Protein AF-A0A3P7FT03-F1 (afdb_monomer_lite)

InterPro domains:
  IPR011993 PH-like domain superfamily [G3DSA:2.30.29.30] (1-109)
  IPR013625 Tensin/EPS8 phosphotyrosine-binding domain [PF08416] (2-108)
  IPR033929 Tensin, phosphotyrosine-binding domain [cd01213] (4-106)
  IPR051484 Tensin Phosphatase [PTHR45734] (3-108)

Sequence (109 aa):
MIQPVSVHFKVSSQGITITDNTRRLFFRRHYPVQSVTYAGLDPSDRRWDNSYLEGSVTKYVKNARMFAFVARKIGSRTDNTCHIFAELETEQPATAVVNFITKVMMGRR

pLDDT: mean 94.12, std 6.99, range [51.38, 98.69]

Structure (mmCIF, N/CA/C/O backbone):
data_AF-A0A3P7FT03-F1
#
_entry.id   AF-A0A3P7FT03-F1
#
loop_
_atom_site.group_PDB
_atom_site.id
_atom_site.type_symbol
_atom_site.label_atom_id
_atom_site.label_alt_id
_atom_site.label_comp_id
_atom_site.label_asym_id
_atom_site.label_entity_id
_atom_site.label_seq_id
_atom_site.pdbx_PDB_ins_code
_atom_site.Cartn_x
_atom_site.Cartn_y
_atom_site.Cartn_z
_atom_site.occupancy
_atom_site.B_iso_or_equiv
_atom_site.auth_seq_id
_atom_site.auth_comp_id
_atom_site.auth_asym_id
_atom_site.auth_atom_id
_atom_site.pdbx_PDB_model_num
ATOM 1 N N . MET A 1 1 ? 12.920 -15.461 -4.561 1.00 59.88 1 MET A N 1
ATOM 2 C CA . MET A 1 1 ? 12.701 -14.119 -5.141 1.00 59.88 1 MET A CA 1
ATOM 3 C C . MET A 1 1 ? 11.262 -13.719 -4.846 1.00 59.88 1 MET A C 1
ATOM 5 O O . MET A 1 1 ? 10.388 -14.559 -5.014 1.00 59.88 1 MET A O 1
ATOM 9 N N . ILE A 1 2 ? 11.016 -12.513 -4.327 1.00 79.25 2 ILE A N 1
ATOM 10 C CA . ILE A 1 2 ? 9.651 -12.029 -4.065 1.00 79.25 2 ILE A CA 1
ATOM 11 C C . ILE A 1 2 ? 9.101 -11.491 -5.386 1.00 79.25 2 ILE A C 1
ATOM 13 O O . ILE A 1 2 ? 9.665 -10.547 -5.929 1.00 79.25 2 ILE A O 1
ATOM 17 N N . GLN A 1 3 ? 8.031 -12.096 -5.905 1.00 86.31 3 GLN A N 1
ATOM 18 C CA . GLN A 1 3 ? 7.343 -11.589 -7.089 1.00 86.31 3 GLN A CA 1
ATOM 19 C C . GLN A 1 3 ? 6.222 -10.634 -6.648 1.00 86.31 3 GLN A C 1
ATOM 21 O O . GLN A 1 3 ? 5.281 -11.081 -5.986 1.00 86.31 3 GLN A O 1
ATOM 26 N N . PRO A 1 4 ? 6.307 -9.331 -6.970 1.00 91.31 4 PRO A N 1
ATOM 27 C CA . PRO A 1 4 ? 5.246 -8.387 -6.652 1.00 91.31 4 PRO A CA 1
ATOM 28 C C . PRO A 1 4 ? 3.996 -8.678 -7.491 1.00 91.31 4 PRO A C 1
ATOM 30 O O . PRO A 1 4 ? 4.071 -9.205 -8.602 1.00 91.31 4 PRO A O 1
ATOM 33 N N . VAL A 1 5 ? 2.836 -8.298 -6.961 1.00 93.19 5 VAL A N 1
ATOM 34 C CA . VAL A 1 5 ? 1.557 -8.364 -7.674 1.00 93.19 5 VAL A CA 1
ATOM 35 C C . VAL A 1 5 ? 1.001 -6.959 -7.802 1.00 93.19 5 VAL A C 1
ATOM 37 O O . VAL A 1 5 ? 0.891 -6.240 -6.810 1.00 93.19 5 VAL A O 1
ATOM 40 N N . SER A 1 6 ? 0.644 -6.574 -9.027 1.00 94.38 6 SER A N 1
ATOM 41 C CA . SER A 1 6 ? -0.070 -5.323 -9.269 1.00 94.38 6 SER A CA 1
ATOM 42 C C . SER A 1 6 ? -1.468 -5.412 -8.662 1.00 94.38 6 SER A C 1
ATOM 44 O O . SER A 1 6 ? -2.227 -6.346 -8.938 1.00 94.38 6 SER A O 1
ATOM 46 N N . VAL A 1 7 ? -1.806 -4.439 -7.822 1.00 97.31 7 VAL A N 1
ATOM 47 C CA . VAL A 1 7 ? -3.084 -4.385 -7.120 1.00 97.31 7 VAL A CA 1
ATOM 48 C C . VAL A 1 7 ? -3.751 -3.037 -7.325 1.00 97.31 7 VAL A C 1
ATOM 50 O O . VAL A 1 7 ? -3.095 -1.999 -7.342 1.00 97.31 7 VAL A O 1
ATOM 53 N N . HIS A 1 8 ? -5.074 -3.046 -7.395 1.00 97.44 8 HIS A N 1
ATOM 54 C CA . HIS A 1 8 ? -5.868 -1.846 -7.204 1.00 97.44 8 HIS A CA 1
ATOM 55 C C . HIS A 1 8 ? -6.043 -1.593 -5.701 1.00 97.44 8 HIS A C 1
ATOM 57 O O . HIS A 1 8 ? -6.670 -2.391 -4.990 1.00 97.44 8 HIS A O 1
ATOM 63 N N . PHE A 1 9 ? -5.508 -0.469 -5.223 1.00 98.06 9 PHE A N 1
ATOM 64 C CA . PHE A 1 9 ? -5.532 -0.055 -3.822 1.00 98.06 9 PHE A CA 1
ATOM 65 C C . PHE A 1 9 ? -6.538 1.080 -3.614 1.00 98.06 9 PHE A C 1
ATOM 67 O O . PHE A 1 9 ? -6.459 2.115 -4.266 1.00 98.06 9 PHE A O 1
ATOM 74 N N . LYS A 1 10 ? -7.487 0.914 -2.688 1.00 97.62 10 LYS A N 1
ATOM 75 C CA . LYS A 1 10 ? -8.507 1.929 -2.392 1.00 97.62 10 LYS A CA 1
ATOM 76 C C . LYS A 1 10 ? -8.610 2.200 -0.900 1.00 97.62 10 LYS A C 1
ATOM 78 O O . LYS A 1 10 ? -8.789 1.270 -0.116 1.00 97.62 10 LYS A O 1
ATOM 83 N N . VAL A 1 11 ? -8.606 3.480 -0.536 1.00 97.56 11 VAL A N 1
ATOM 84 C CA . VAL A 1 11 ? -8.891 3.969 0.820 1.00 97.56 11 VAL A CA 1
ATOM 85 C C . VAL A 1 11 ? -10.258 4.649 0.828 1.00 97.56 11 VAL A C 1
ATOM 87 O O . VAL A 1 11 ? -10.602 5.384 -0.094 1.00 97.56 11 VAL A O 1
ATOM 90 N N . SER A 1 12 ? -11.056 4.393 1.860 1.00 96.50 12 SER A N 1
ATOM 91 C CA . SER A 1 12 ? -12.357 5.031 2.086 1.00 96.50 12 SER A CA 1
ATOM 92 C C . SER A 1 12 ? -12.639 5.135 3.583 1.00 96.50 12 SER A C 1
ATOM 94 O O . SER A 1 12 ? -11.948 4.499 4.374 1.00 96.50 12 SER A O 1
ATOM 96 N N . SER A 1 13 ? -13.698 5.847 3.975 1.00 95.62 13 SER A N 1
ATOM 97 C CA . SER A 1 13 ? -14.163 5.897 5.371 1.00 95.62 13 SER A CA 1
ATOM 98 C C . SER A 1 13 ? -14.539 4.527 5.955 1.00 95.62 13 SER A C 1
ATOM 100 O O . SER A 1 13 ? -14.577 4.379 7.170 1.00 95.62 13 SER A O 1
ATOM 102 N N . GLN A 1 14 ? -14.792 3.517 5.114 1.00 95.94 14 GLN A N 1
ATOM 103 C CA . GLN A 1 14 ? -15.072 2.146 5.551 1.00 95.94 14 GLN A CA 1
ATOM 104 C C . GLN A 1 14 ? -13.804 1.317 5.773 1.00 95.94 14 GLN A C 1
ATOM 106 O O . GLN A 1 14 ? -13.828 0.355 6.538 1.00 95.94 14 GLN A O 1
ATOM 111 N N . GLY A 1 15 ? -12.679 1.698 5.163 1.00 96.38 15 GLY A N 1
ATOM 112 C CA . GLY A 1 15 ? -11.418 0.980 5.311 1.00 96.38 15 GLY A CA 1
ATOM 113 C C . GLY A 1 15 ? -10.577 0.946 4.045 1.00 96.38 15 GLY A C 1
ATOM 114 O O . GLY A 1 15 ? -10.776 1.727 3.108 1.00 96.38 15 GLY A O 1
ATOM 115 N N . ILE A 1 16 ? -9.642 -0.001 4.032 1.00 98.00 16 ILE A N 1
ATOM 116 C CA . ILE A 1 16 ? -8.717 -0.256 2.928 1.00 98.00 16 ILE A CA 1
ATOM 117 C C . ILE A 1 16 ? -9.203 -1.472 2.146 1.00 98.00 16 ILE A C 1
ATOM 119 O O . ILE A 1 16 ? -9.518 -2.514 2.719 1.00 98.00 16 ILE A O 1
ATOM 123 N N . THR A 1 17 ? -9.244 -1.357 0.823 1.00 98.06 17 THR A N 1
ATOM 124 C CA . THR A 1 17 ? -9.577 -2.463 -0.078 1.00 98.06 17 THR A CA 1
ATOM 125 C C . THR A 1 17 ? -8.446 -2.681 -1.069 1.00 98.06 17 THR A C 1
ATOM 127 O O . THR A 1 17 ? -8.026 -1.746 -1.746 1.00 98.06 17 THR A O 1
ATOM 130 N N . ILE A 1 18 ? -7.994 -3.927 -1.177 1.00 97.81 18 ILE A N 1
ATOM 131 C CA . ILE A 1 18 ? -6.955 -4.367 -2.108 1.00 97.81 18 ILE A CA 1
ATOM 132 C C . ILE A 1 18 ? -7.584 -5.377 -3.061 1.00 97.81 18 ILE A C 1
ATOM 134 O O . ILE A 1 18 ? -8.203 -6.343 -2.611 1.00 97.81 18 ILE A O 1
ATOM 138 N N . THR A 1 19 ? -7.432 -5.176 -4.364 1.00 98.00 19 THR A N 1
ATOM 139 C CA . THR A 1 19 ? -7.878 -6.122 -5.401 1.00 98.00 19 THR A CA 1
ATOM 140 C C . THR A 1 19 ? -6.678 -6.517 -6.255 1.00 98.00 19 THR A C 1
ATOM 142 O O . THR A 1 19 ? -5.962 -5.639 -6.717 1.00 98.00 19 THR A O 1
ATOM 145 N N . ASP A 1 20 ? -6.440 -7.814 -6.442 1.00 96.94 20 ASP A N 1
ATOM 146 C CA . ASP A 1 20 ? -5.396 -8.321 -7.345 1.00 96.94 20 ASP A CA 1
ATOM 147 C C . ASP A 1 20 ? -5.842 -8.105 -8.795 1.00 96.94 20 ASP A C 1
ATOM 149 O O . ASP A 1 20 ? -6.887 -8.617 -9.210 1.00 96.94 20 ASP A O 1
ATOM 153 N N . ASN A 1 21 ? -5.052 -7.364 -9.572 1.00 94.38 21 ASN A N 1
ATOM 154 C CA . ASN A 1 21 ? -5.384 -7.063 -10.964 1.00 94.38 21 ASN A CA 1
ATOM 155 C C . ASN A 1 21 ? -5.320 -8.310 -11.858 1.00 94.38 21 ASN A C 1
ATOM 157 O O . ASN A 1 21 ? -6.034 -8.398 -12.855 1.00 94.38 21 ASN A O 1
ATOM 161 N N . THR A 1 22 ? -4.506 -9.299 -11.485 1.00 92.50 22 THR A N 1
ATOM 162 C CA . THR A 1 22 ? -4.363 -10.573 -12.203 1.00 92.50 22 THR A CA 1
ATOM 163 C C . THR A 1 22 ? -5.378 -11.624 -11.759 1.00 92.50 22 THR A C 1
ATOM 165 O O . THR A 1 22 ? -5.589 -12.602 -12.474 1.00 92.50 22 THR A O 1
ATOM 168 N N . ARG A 1 23 ? -6.011 -11.425 -10.591 1.00 92.56 23 ARG A N 1
ATOM 169 C CA . ARG A 1 23 ? -6.934 -12.369 -9.936 1.00 92.56 23 ARG A CA 1
ATOM 170 C C . ARG A 1 23 ? -6.335 -13.768 -9.720 1.00 92.56 23 ARG A C 1
ATOM 172 O O . ARG A 1 23 ? -7.066 -14.756 -9.773 1.00 92.56 23 ARG A O 1
ATOM 179 N N . ARG A 1 24 ? -5.018 -13.870 -9.507 1.00 93.31 24 ARG A N 1
ATOM 180 C CA . ARG A 1 24 ? -4.309 -15.159 -9.397 1.00 93.31 24 ARG A CA 1
ATOM 181 C C . ARG A 1 24 ? -4.021 -15.562 -7.960 1.00 93.31 24 ARG A C 1
ATOM 183 O O . ARG A 1 24 ? -4.187 -16.730 -7.627 1.00 93.31 24 ARG A O 1
ATOM 190 N N . LEU A 1 25 ? -3.580 -14.631 -7.112 1.00 94.62 25 LEU A N 1
ATOM 191 C CA . LEU A 1 25 ? -3.224 -14.952 -5.722 1.00 94.62 25 LEU A CA 1
ATOM 192 C C . LEU A 1 25 ? -4.401 -14.766 -4.768 1.00 94.62 25 LEU A C 1
ATOM 194 O O . LEU A 1 25 ? -4.533 -15.467 -3.765 1.00 94.62 25 LEU A O 1
ATOM 198 N N . PHE A 1 26 ? -5.241 -13.780 -5.051 1.00 95.38 26 PHE A N 1
ATOM 199 C CA . PHE A 1 26 ? -6.489 -13.525 -4.347 1.00 95.38 26 PHE A CA 1
ATOM 200 C C . PHE A 1 26 ? -7.409 -12.726 -5.266 1.00 95.38 26 PHE A C 1
ATOM 202 O O . PHE A 1 26 ? -6.977 -12.220 -6.291 1.00 95.38 26 PHE A O 1
ATOM 209 N N . PHE A 1 27 ? -8.686 -12.594 -4.918 1.00 95.25 27 PHE A N 1
ATOM 210 C CA . PHE A 1 27 ? -9.580 -11.705 -5.661 1.00 95.25 27 PHE A CA 1
ATOM 211 C C . PHE A 1 27 ? -9.589 -10.309 -5.039 1.00 95.25 27 PHE A C 1
ATOM 213 O O . PHE A 1 27 ? -9.157 -9.330 -5.643 1.00 95.25 27 PHE A O 1
ATOM 220 N N . ARG A 1 28 ? -10.035 -10.225 -3.783 1.00 96.19 28 ARG A N 1
ATOM 221 C CA . ARG A 1 28 ? -10.135 -8.979 -3.027 1.00 96.19 28 ARG A CA 1
ATOM 222 C C . ARG A 1 28 ? -9.930 -9.236 -1.542 1.00 96.19 28 ARG A C 1
ATOM 224 O O . ARG A 1 28 ? -10.376 -10.253 -1.019 1.00 96.19 28 ARG A O 1
ATOM 231 N N . ARG A 1 29 ? -9.293 -8.287 -0.862 1.00 96.06 29 ARG A N 1
ATOM 232 C CA . ARG A 1 29 ? -9.190 -8.226 0.598 1.00 96.06 29 ARG A CA 1
ATOM 233 C C . ARG A 1 29 ? -9.667 -6.864 1.078 1.00 96.06 29 ARG A C 1
ATOM 235 O O . ARG A 1 29 ? -9.341 -5.847 0.467 1.00 96.06 29 ARG A O 1
ATOM 242 N N . HIS A 1 30 ? -10.444 -6.855 2.153 1.00 96.88 30 HIS A N 1
ATOM 243 C CA . HIS A 1 30 ? -10.944 -5.640 2.781 1.00 96.88 30 HIS A CA 1
ATOM 244 C C . HIS A 1 30 ? -10.541 -5.611 4.254 1.00 96.88 30 HIS A C 1
ATOM 246 O O . HIS A 1 30 ? -10.687 -6.609 4.959 1.00 96.88 30 HIS A O 1
ATOM 252 N N . TYR A 1 31 ? -10.055 -4.456 4.696 1.00 96.88 31 TYR A N 1
ATOM 253 C CA . TYR A 1 31 ? -9.616 -4.186 6.057 1.00 96.88 31 TYR A CA 1
ATOM 254 C C . TYR A 1 31 ? -10.437 -3.014 6.587 1.00 96.88 31 TYR A C 1
ATOM 256 O O . TYR A 1 31 ? -10.161 -1.869 6.208 1.00 96.88 31 TYR A O 1
ATOM 264 N N . PRO A 1 32 ? -11.444 -3.274 7.441 1.00 95.94 32 PRO A N 1
ATOM 265 C CA . PRO A 1 32 ? -12.240 -2.219 8.052 1.00 95.94 32 PRO A CA 1
ATOM 266 C C . PRO A 1 32 ? -11.346 -1.221 8.788 1.00 95.94 32 PRO A C 1
ATOM 268 O O . PRO A 1 32 ? -10.344 -1.632 9.380 1.00 95.94 32 PRO A O 1
AT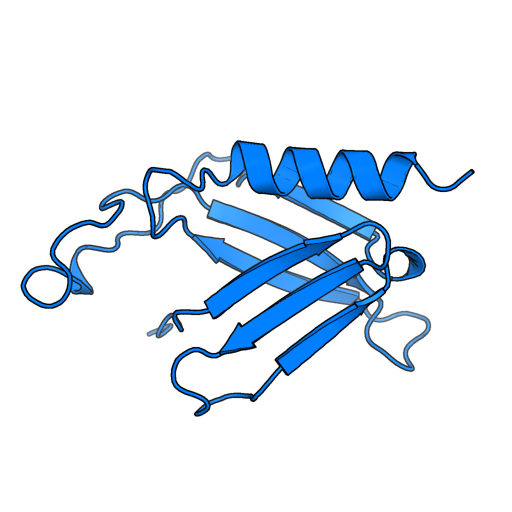OM 271 N N . VAL A 1 33 ? -11.713 0.064 8.831 1.00 95.81 33 VAL A N 1
ATOM 272 C CA . VAL A 1 33 ? -10.904 1.098 9.521 1.00 95.81 33 VAL A CA 1
ATOM 273 C C . VAL A 1 33 ? -10.542 0.694 10.950 1.00 95.81 33 VAL A C 1
ATOM 275 O O . VAL A 1 33 ? -9.423 0.936 11.390 1.00 95.81 33 VAL A O 1
ATOM 278 N N . GLN A 1 34 ? -11.449 0.028 11.676 1.00 93.69 34 GLN A N 1
ATOM 279 C CA . GLN A 1 34 ? -11.196 -0.378 13.067 1.00 93.69 34 GLN A CA 1
ATOM 280 C C . GLN A 1 34 ? -10.114 -1.463 13.205 1.00 93.69 34 GLN A C 1
ATOM 282 O O . GLN A 1 34 ? -9.565 -1.660 14.294 1.00 93.69 34 GLN A O 1
ATOM 287 N N . SER A 1 35 ? -9.828 -2.182 12.118 1.00 95.19 35 SER A N 1
ATOM 288 C CA . SER A 1 35 ? -8.763 -3.180 12.063 1.00 95.19 35 SER A CA 1
ATOM 289 C C . SER A 1 35 ? -7.401 -2.560 11.767 1.00 95.19 35 SER A C 1
ATOM 291 O O . SER A 1 35 ? -6.410 -3.107 12.234 1.00 95.19 35 SER A O 1
ATOM 293 N N . VAL A 1 36 ? -7.337 -1.434 11.045 1.00 96.50 36 VAL A N 1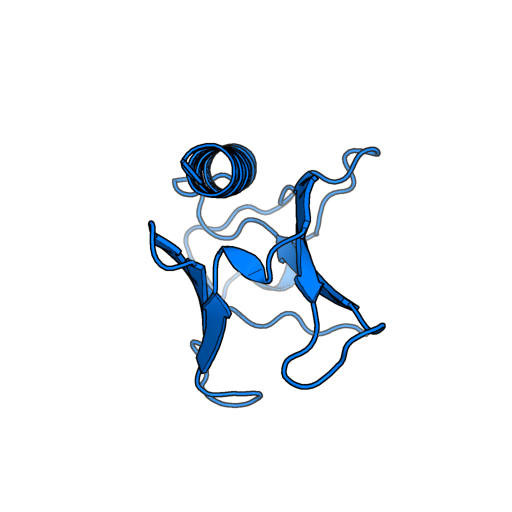
ATOM 294 C CA . VAL A 1 36 ? -6.075 -0.774 10.680 1.00 96.50 36 VAL A CA 1
ATOM 295 C C . VAL A 1 36 ? -5.489 -0.084 11.912 1.00 96.50 36 VAL A C 1
ATOM 297 O O . VAL A 1 36 ? -6.147 0.733 12.559 1.00 96.50 36 VAL A O 1
ATOM 300 N N . THR A 1 37 ? -4.255 -0.440 12.257 1.00 95.38 37 THR A N 1
ATOM 301 C CA . THR A 1 37 ? -3.558 0.035 13.461 1.00 95.38 37 THR A CA 1
ATOM 302 C C . THR A 1 37 ? -2.400 0.968 13.145 1.00 95.38 37 THR A C 1
ATOM 304 O O . THR A 1 37 ? -2.049 1.790 13.986 1.00 95.38 37 THR A O 1
ATOM 307 N N . TYR A 1 38 ? -1.828 0.881 11.943 1.00 97.12 38 TYR A N 1
ATOM 308 C CA . TYR A 1 38 ? -0.711 1.720 11.519 1.00 97.12 38 TYR A CA 1
ATOM 309 C C . TYR A 1 38 ? -0.645 1.826 9.993 1.00 97.12 38 TYR A C 1
ATOM 311 O O . TYR A 1 38 ? -1.004 0.878 9.295 1.00 97.12 38 TYR A O 1
ATOM 319 N N . ALA A 1 39 ? -0.139 2.946 9.482 1.00 98.31 39 ALA A N 1
ATOM 320 C CA . ALA A 1 39 ? 0.293 3.105 8.097 1.00 98.31 39 ALA A CA 1
ATOM 321 C C . ALA A 1 39 ? 1.498 4.048 8.039 1.00 98.31 39 ALA A C 1
ATOM 323 O O . ALA A 1 39 ? 1.557 5.021 8.791 1.00 98.31 39 ALA A O 1
ATOM 324 N N . GLY A 1 40 ? 2.454 3.766 7.156 1.00 98.44 40 GLY A N 1
ATOM 325 C CA . GLY A 1 40 ? 3.696 4.529 7.087 1.00 98.44 40 GLY A CA 1
ATOM 326 C C . GLY A 1 40 ? 4.518 4.247 5.837 1.00 98.44 40 GLY A C 1
ATOM 327 O O . GLY A 1 40 ? 4.308 3.252 5.142 1.00 98.44 40 GLY A O 1
ATOM 328 N N . LEU A 1 41 ? 5.452 5.154 5.564 1.00 98.69 41 LEU A N 1
ATOM 329 C CA . LEU A 1 41 ? 6.507 4.991 4.563 1.00 98.69 41 LEU A CA 1
ATOM 330 C C . LEU A 1 41 ? 7.660 4.156 5.136 1.00 98.69 41 LEU A C 1
ATOM 332 O O . LEU A 1 41 ? 7.769 4.004 6.354 1.00 98.69 41 LEU A O 1
ATOM 336 N N . ASP A 1 42 ? 8.544 3.651 4.273 1.00 98.12 42 ASP A N 1
ATOM 337 C CA . ASP A 1 42 ? 9.797 3.048 4.739 1.00 98.12 42 ASP A CA 1
ATOM 338 C C . ASP A 1 42 ? 10.672 4.103 5.455 1.00 98.12 42 ASP A C 1
ATOM 340 O O . ASP A 1 42 ? 11.070 5.083 4.819 1.00 98.12 42 ASP A O 1
ATOM 344 N N . PRO A 1 43 ? 11.000 3.927 6.750 1.00 97.50 43 PRO A N 1
ATOM 345 C CA . PRO A 1 43 ? 11.755 4.917 7.521 1.00 97.50 43 PRO A CA 1
ATOM 346 C C . PRO A 1 43 ? 13.204 5.085 7.051 1.00 97.50 43 PRO A C 1
ATOM 348 O O . PRO A 1 43 ? 13.805 6.126 7.299 1.00 97.50 43 PRO A O 1
ATOM 351 N N . SER A 1 44 ? 13.772 4.084 6.376 1.00 98.06 44 SER A N 1
ATOM 352 C CA . SER A 1 44 ? 15.119 4.146 5.794 1.00 98.06 44 SER A CA 1
ATOM 353 C C . SER A 1 44 ? 15.094 4.541 4.317 1.00 98.06 44 SER A C 1
ATOM 355 O O . SER A 1 44 ? 16.098 4.392 3.627 1.00 98.06 44 SER A O 1
ATOM 357 N N . ASP A 1 45 ? 13.938 4.986 3.817 1.00 97.81 45 ASP A N 1
ATOM 358 C CA . ASP A 1 45 ? 13.718 5.442 2.446 1.00 97.81 45 ASP A CA 1
ATOM 359 C C . ASP A 1 45 ? 14.111 4.428 1.356 1.00 97.81 45 ASP A C 1
ATOM 361 O O . ASP A 1 45 ? 14.308 4.792 0.195 1.00 97.81 45 ASP A O 1
ATOM 365 N N . ARG A 1 46 ? 14.179 3.133 1.704 1.00 97.81 46 ARG A N 1
ATOM 366 C CA . ARG A 1 46 ? 14.473 2.068 0.738 1.00 97.81 46 ARG A CA 1
ATOM 367 C C . ARG A 1 46 ? 13.465 2.125 -0.408 1.00 97.81 46 ARG A C 1
ATOM 369 O O . ARG A 1 46 ? 12.273 2.395 -0.218 1.00 97.81 46 ARG A O 1
ATOM 376 N N . ARG A 1 47 ? 13.965 1.879 -1.615 1.00 97.25 47 ARG A N 1
ATOM 377 C CA . ARG A 1 47 ? 13.185 1.915 -2.851 1.00 97.25 47 ARG A CA 1
ATOM 378 C C . ARG A 1 47 ? 13.023 0.514 -3.405 1.00 97.25 47 ARG A C 1
ATOM 380 O O . ARG A 1 47 ? 13.951 -0.288 -3.348 1.00 97.25 47 ARG A O 1
ATOM 387 N N . TRP A 1 48 ? 11.841 0.241 -3.936 1.00 96.88 48 TRP A N 1
ATOM 388 C CA . TRP A 1 48 ? 11.612 -0.952 -4.731 1.00 96.88 48 TRP A CA 1
ATOM 389 C C . TRP A 1 48 ? 12.017 -0.673 -6.178 1.00 96.88 48 TRP A C 1
ATOM 391 O O . TRP A 1 48 ? 11.588 0.326 -6.760 1.00 96.88 48 TRP A O 1
ATOM 401 N N . ASP A 1 49 ? 12.838 -1.552 -6.744 1.00 96.00 49 ASP A N 1
ATOM 402 C CA . ASP A 1 49 ? 13.253 -1.460 -8.138 1.00 96.00 49 ASP A CA 1
ATOM 403 C C . ASP A 1 49 ? 12.215 -2.134 -9.046 1.00 96.00 49 ASP A C 1
ATOM 405 O O . ASP A 1 49 ? 12.064 -3.358 -9.081 1.00 96.00 49 ASP A O 1
ATOM 409 N N . ASN A 1 50 ? 11.487 -1.312 -9.793 1.00 95.50 50 ASN A N 1
ATOM 410 C CA . ASN A 1 50 ? 10.499 -1.750 -10.770 1.00 95.50 50 ASN A CA 1
ATOM 411 C C . ASN A 1 50 ? 11.089 -1.979 -12.172 1.00 95.50 50 ASN A C 1
ATOM 413 O O . ASN A 1 50 ? 10.323 -2.117 -13.121 1.00 95.50 50 ASN A O 1
ATOM 417 N N . SER A 1 51 ? 12.413 -2.050 -12.343 1.00 94.12 51 SER A N 1
ATOM 418 C CA . SER A 1 51 ? 13.047 -2.266 -13.659 1.00 94.12 51 SER A CA 1
ATOM 419 C C . SER A 1 51 ? 12.573 -3.541 -14.372 1.00 94.12 51 SER A C 1
ATOM 421 O O . SER A 1 51 ? 12.617 -3.608 -15.593 1.00 94.12 51 SER A O 1
ATOM 423 N N . TYR A 1 52 ? 12.028 -4.525 -13.648 1.00 92.31 52 TYR A N 1
ATOM 424 C CA . TYR A 1 52 ? 11.393 -5.707 -14.250 1.00 92.31 52 TYR A CA 1
ATOM 425 C C . TYR A 1 52 ? 10.156 -5.383 -15.116 1.00 92.31 52 TYR A C 1
ATOM 427 O O . TYR A 1 52 ? 9.711 -6.235 -15.881 1.00 92.31 52 TYR A O 1
ATOM 435 N N . LEU A 1 53 ? 9.580 -4.181 -14.986 1.00 93.00 53 LEU A N 1
ATOM 436 C CA . LEU A 1 53 ? 8.462 -3.693 -15.801 1.00 93.00 53 LEU A CA 1
ATOM 437 C C . LEU A 1 53 ? 8.914 -3.026 -17.106 1.00 93.00 53 LEU A C 1
ATOM 439 O O . LEU A 1 53 ? 8.066 -2.706 -17.946 1.00 93.00 53 LEU A O 1
ATOM 443 N N . GLU A 1 54 ? 10.217 -2.799 -17.287 1.00 92.00 54 GLU A N 1
ATOM 444 C CA . GLU A 1 54 ? 10.766 -2.189 -18.495 1.00 92.00 54 GLU A CA 1
ATOM 445 C C . GLU A 1 54 ? 10.370 -3.007 -19.736 1.00 92.00 54 GLU A C 1
ATOM 447 O O . GLU A 1 54 ? 10.442 -4.234 -19.754 1.00 92.00 54 GLU A O 1
ATOM 452 N N . GLY A 1 55 ? 9.840 -2.326 -20.754 1.00 91.56 55 GLY A N 1
ATOM 453 C CA . GLY A 1 55 ? 9.296 -2.955 -21.964 1.00 91.56 55 GLY A CA 1
ATOM 454 C C . GLY A 1 55 ? 7.896 -3.574 -21.824 1.00 91.56 55 GLY A C 1
ATOM 455 O O . GLY A 1 55 ? 7.254 -3.813 -22.842 1.00 91.56 55 GLY A O 1
ATOM 456 N N . SER A 1 56 ? 7.384 -3.783 -20.605 1.00 88.88 56 SER A N 1
ATOM 457 C CA . SER A 1 56 ? 6.030 -4.325 -20.370 1.00 88.88 56 SER A CA 1
ATOM 458 C C . SER A 1 56 ? 4.989 -3.245 -20.060 1.00 88.88 56 SER A C 1
ATOM 460 O O . SER A 1 56 ? 3.816 -3.401 -20.394 1.00 88.88 56 SER A O 1
ATOM 462 N N . VAL A 1 57 ? 5.398 -2.150 -19.410 1.00 88.56 57 VAL A N 1
ATOM 463 C CA . VAL A 1 57 ? 4.521 -1.034 -19.017 1.00 88.56 57 VAL A CA 1
ATOM 464 C C . VAL A 1 57 ? 5.139 0.288 -19.473 1.00 88.56 57 VAL A C 1
ATOM 466 O O . VAL A 1 57 ? 6.332 0.515 -19.292 1.00 88.56 57 VAL A O 1
ATOM 469 N N . THR A 1 58 ? 4.332 1.180 -20.058 1.00 86.81 58 THR A N 1
ATOM 470 C CA . THR A 1 58 ? 4.807 2.437 -20.672 1.00 86.81 58 THR A CA 1
ATOM 471 C C . THR A 1 58 ? 5.123 3.542 -19.666 1.00 86.81 58 THR A C 1
ATOM 473 O O . THR A 1 58 ? 6.006 4.360 -19.912 1.00 86.81 58 THR A O 1
ATOM 476 N N . LYS A 1 59 ? 4.417 3.584 -18.531 1.00 91.69 59 LYS A N 1
ATOM 477 C CA . LYS A 1 59 ? 4.621 4.569 -17.463 1.00 91.69 59 LYS A CA 1
ATOM 478 C C . LYS A 1 59 ? 4.596 3.860 -16.116 1.00 91.69 59 LYS A C 1
ATOM 480 O O . LYS A 1 59 ? 3.560 3.338 -15.714 1.00 91.69 59 LYS A O 1
ATOM 485 N N . TYR A 1 60 ? 5.731 3.850 -15.428 1.00 95.56 60 TYR A N 1
ATOM 486 C CA . TYR A 1 60 ? 5.856 3.301 -14.082 1.00 95.56 60 TYR A CA 1
ATOM 487 C C . TYR A 1 60 ? 6.906 4.070 -13.273 1.00 95.56 60 TYR A C 1
ATOM 489 O O . TYR A 1 60 ? 7.790 4.722 -13.833 1.00 95.56 60 TYR A O 1
ATOM 497 N N . VAL A 1 61 ? 6.827 3.992 -11.946 1.00 97.00 61 VAL A N 1
ATOM 498 C CA . VAL A 1 61 ? 7.860 4.537 -11.056 1.00 97.00 61 VAL A CA 1
ATOM 499 C C . VAL A 1 61 ? 9.008 3.532 -10.947 1.00 97.00 61 VAL A C 1
ATOM 501 O O . VAL A 1 61 ? 8.857 2.505 -10.291 1.00 97.00 61 VAL A O 1
ATOM 504 N N . LYS A 1 62 ? 10.157 3.812 -11.583 1.00 96.00 62 LYS A N 1
ATOM 505 C CA . LYS A 1 62 ? 11.321 2.900 -11.602 1.00 96.00 62 LYS A CA 1
ATOM 506 C C . LYS A 1 62 ? 11.917 2.664 -10.211 1.00 96.00 62 LYS A C 1
ATOM 508 O O . LYS A 1 62 ? 12.014 1.524 -9.780 1.00 96.00 62 LYS A O 1
ATOM 513 N N . ASN A 1 63 ? 12.250 3.741 -9.497 1.00 96.88 63 ASN A N 1
ATOM 514 C CA . ASN A 1 63 ? 12.693 3.701 -8.100 1.00 96.88 63 ASN A CA 1
ATOM 515 C C . ASN A 1 63 ? 11.515 4.046 -7.185 1.00 96.88 63 ASN A C 1
ATOM 517 O O . ASN A 1 63 ? 11.344 5.200 -6.790 1.00 96.88 63 ASN A O 1
ATOM 521 N N . ALA A 1 64 ? 10.672 3.064 -6.894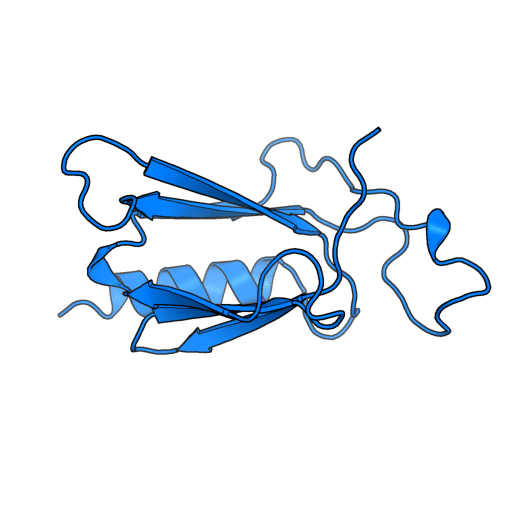 1.00 97.62 64 ALA A N 1
ATOM 522 C CA . ALA A 1 64 ? 9.403 3.287 -6.217 1.00 97.62 64 ALA A CA 1
ATOM 523 C C . ALA A 1 64 ? 9.559 3.445 -4.706 1.00 97.62 64 ALA A C 1
ATOM 525 O O . ALA A 1 64 ? 10.202 2.623 -4.042 1.00 97.62 64 ALA A O 1
ATOM 526 N N . ARG A 1 65 ? 8.934 4.480 -4.133 1.00 98.25 65 ARG A N 1
ATOM 527 C CA . ARG A 1 65 ? 8.815 4.587 -2.677 1.00 98.25 65 ARG A CA 1
ATOM 528 C C . ARG A 1 65 ? 7.908 3.477 -2.163 1.00 98.25 65 ARG A C 1
ATOM 530 O O . ARG A 1 65 ? 6.887 3.152 -2.769 1.00 98.25 65 ARG A O 1
ATOM 537 N N . MET A 1 66 ? 8.295 2.903 -1.029 1.00 98.25 66 MET A N 1
ATOM 538 C CA . MET A 1 66 ? 7.519 1.868 -0.365 1.00 98.25 66 MET A CA 1
ATOM 539 C C . MET A 1 66 ? 6.683 2.443 0.772 1.00 98.25 66 MET A C 1
ATOM 541 O O . MET A 1 66 ? 7.093 3.375 1.470 1.00 98.25 66 MET A O 1
ATOM 545 N N . PHE A 1 67 ? 5.518 1.842 0.972 1.00 98.50 67 PHE A N 1
ATOM 546 C CA . PHE A 1 67 ? 4.676 2.071 2.135 1.00 98.50 67 PHE A CA 1
ATOM 547 C C . PHE A 1 67 ? 4.060 0.767 2.608 1.00 98.50 67 PHE A C 1
ATOM 549 O O . PHE A 1 67 ? 3.999 -0.224 1.877 1.00 98.50 67 PHE A O 1
ATOM 556 N N . ALA A 1 68 ? 3.580 0.774 3.840 1.00 98.56 68 ALA A N 1
ATOM 557 C CA . ALA A 1 68 ? 2.870 -0.352 4.399 1.00 98.56 68 ALA A CA 1
ATOM 558 C C . ALA A 1 68 ? 1.723 0.107 5.287 1.00 98.56 68 ALA A C 1
ATOM 560 O O . ALA A 1 68 ? 1.703 1.235 5.786 1.00 98.56 68 ALA A O 1
ATOM 561 N N . PHE A 1 69 ? 0.786 -0.804 5.518 1.00 98.38 69 PHE A N 1
ATOM 562 C CA . PHE A 1 69 ? -0.148 -0.683 6.625 1.00 98.38 69 PHE A CA 1
ATOM 563 C C . PHE A 1 69 ? -0.199 -1.981 7.422 1.00 98.38 69 PHE A C 1
ATOM 565 O O . PHE A 1 69 ? 0.014 -3.076 6.894 1.00 98.38 69 PHE A O 1
ATOM 572 N N . VAL A 1 70 ? -0.505 -1.831 8.705 1.00 97.75 70 VAL A N 1
ATOM 573 C CA . VAL A 1 70 ? -0.736 -2.923 9.640 1.00 97.75 70 VAL A CA 1
ATOM 574 C C . VAL 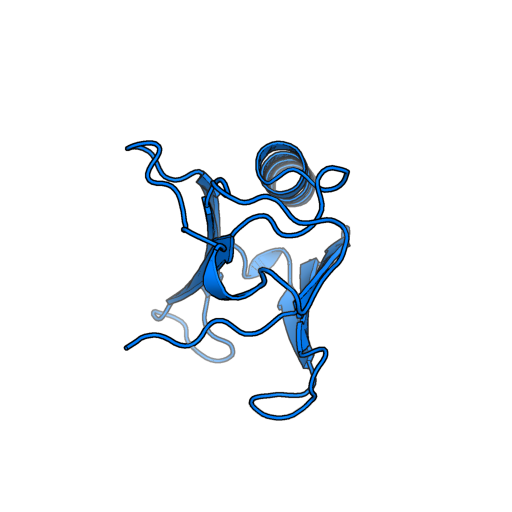A 1 70 ? -2.218 -2.950 9.970 1.00 97.75 70 VAL A C 1
ATOM 576 O O . VAL A 1 70 ? -2.824 -1.915 10.258 1.00 97.75 70 VAL A O 1
ATOM 579 N N . ALA A 1 71 ? -2.805 -4.139 9.929 1.00 96.88 71 ALA A N 1
ATOM 580 C CA . ALA A 1 71 ? -4.170 -4.366 10.363 1.00 96.88 71 ALA A CA 1
ATOM 581 C C . ALA A 1 71 ? -4.268 -5.624 11.222 1.00 96.88 71 ALA A C 1
ATOM 583 O O . ALA A 1 71 ? -3.543 -6.595 11.011 1.00 96.88 71 ALA A O 1
ATOM 584 N N . ARG A 1 72 ? -5.203 -5.638 12.168 1.00 95.62 72 ARG A N 1
ATOM 585 C CA . ARG A 1 72 ? -5.538 -6.839 12.931 1.00 95.62 72 ARG A CA 1
ATOM 586 C C . ARG A 1 72 ? -6.083 -7.906 11.984 1.00 95.62 72 ARG A C 1
ATOM 588 O O . ARG A 1 72 ? -6.968 -7.625 11.172 1.00 95.62 72 ARG A O 1
ATOM 595 N N . LYS A 1 73 ? -5.565 -9.128 12.083 1.00 91.19 73 LYS A N 1
ATOM 596 C CA . LYS A 1 73 ? -6.029 -10.261 11.275 1.00 91.19 73 LYS A CA 1
ATOM 597 C C . LYS A 1 73 ? -7.495 -10.559 11.608 1.00 91.19 73 LYS A C 1
ATOM 599 O O . LYS A 1 73 ? -7.875 -10.593 12.777 1.00 91.19 73 LYS A O 1
ATOM 604 N N . ILE A 1 74 ? -8.319 -10.788 10.583 1.00 83.50 74 ILE A N 1
ATOM 605 C CA . ILE A 1 74 ? -9.745 -11.107 10.758 1.00 83.50 74 ILE A CA 1
ATOM 606 C C . ILE A 1 74 ? -9.875 -12.358 11.636 1.00 83.50 74 ILE A C 1
ATOM 608 O O . ILE A 1 74 ? -9.224 -13.369 11.379 1.00 83.50 74 ILE A O 1
ATOM 612 N N . GLY A 1 75 ? -10.696 -12.269 12.684 1.00 85.44 75 GLY A N 1
ATOM 613 C CA . GLY A 1 75 ? -10.925 -13.357 13.637 1.00 85.44 75 GLY A CA 1
ATOM 614 C C . GLY A 1 75 ? -9.827 -13.551 14.690 1.00 85.44 75 GLY A C 1
ATOM 615 O O . GLY A 1 75 ? -10.009 -14.370 15.584 1.00 85.44 75 GLY A O 1
ATOM 616 N N . SER A 1 76 ? -8.721 -12.799 14.641 1.00 86.88 76 SER A N 1
ATOM 617 C CA . SER A 1 76 ? -7.675 -12.858 15.668 1.00 86.88 76 S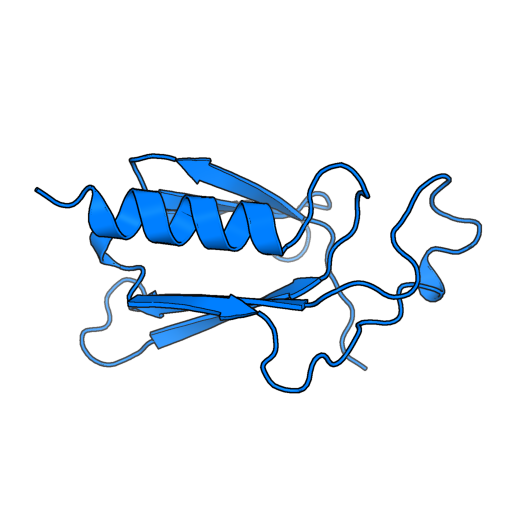ER A CA 1
ATOM 618 C C . SER A 1 76 ? -7.759 -11.673 16.628 1.00 86.88 76 SER A C 1
ATOM 620 O O . SER A 1 76 ? -8.005 -10.534 16.224 1.00 86.88 76 SER A O 1
ATOM 622 N N . ARG A 1 77 ? -7.532 -11.935 17.920 1.00 84.00 77 ARG A N 1
ATOM 623 C CA . ARG A 1 77 ? -7.423 -10.890 18.953 1.00 84.00 77 ARG A CA 1
ATOM 624 C C . ARG A 1 77 ? -6.000 -10.359 19.103 1.00 84.00 77 ARG A C 1
ATOM 626 O O . ARG A 1 77 ? -5.832 -9.233 19.562 1.00 84.00 77 ARG A O 1
ATOM 633 N N . THR A 1 78 ? -5.006 -11.153 18.722 1.00 90.94 78 THR A N 1
ATOM 634 C CA . THR A 1 78 ? -3.583 -10.901 18.993 1.00 90.94 78 THR A CA 1
ATOM 635 C C . THR A 1 78 ? -2.763 -10.710 17.727 1.00 90.94 78 THR A C 1
ATOM 637 O O . THR A 1 78 ? -1.745 -10.023 17.764 1.00 90.94 78 THR A O 1
ATOM 640 N N . ASP A 1 79 ? -3.205 -11.271 16.602 1.00 95.81 79 ASP A N 1
ATOM 641 C CA . ASP A 1 79 ? -2.396 -11.281 15.389 1.00 95.81 79 ASP A CA 1
ATOM 642 C C . ASP A 1 79 ? -2.647 -10.046 14.538 1.00 95.81 79 ASP A C 1
ATOM 644 O O . ASP A 1 79 ? -3.784 -9.619 14.302 1.00 95.81 79 ASP A O 1
ATOM 648 N N . ASN A 1 80 ? -1.556 -9.533 13.985 1.00 96.12 80 ASN A N 1
ATOM 649 C CA . ASN A 1 80 ? -1.573 -8.473 12.997 1.00 96.12 80 ASN A CA 1
ATOM 650 C C . ASN A 1 80 ? -1.031 -9.002 11.670 1.00 96.12 80 ASN A C 1
ATOM 652 O O . ASN A 1 80 ? -0.195 -9.903 11.629 1.00 96.12 80 ASN A O 1
ATOM 656 N N . THR A 1 81 ? -1.509 -8.422 10.580 1.00 95.38 81 THR A N 1
ATOM 657 C CA . THR A 1 81 ? -0.968 -8.600 9.239 1.00 95.38 81 THR A CA 1
ATOM 658 C C . THR A 1 81 ? -0.407 -7.272 8.761 1.00 95.38 81 THR A C 1
ATOM 660 O O . THR A 1 81 ? -1.002 -6.218 8.988 1.00 95.38 81 THR A O 1
ATOM 663 N N . CYS A 1 82 ? 0.741 -7.330 8.099 1.00 96.56 82 CYS A N 1
ATOM 664 C CA . CYS A 1 82 ? 1.366 -6.188 7.454 1.00 96.56 82 CYS A CA 1
ATOM 665 C C . CYS A 1 82 ? 1.327 -6.404 5.943 1.00 96.56 82 CYS A C 1
ATOM 667 O O . CYS A 1 82 ? 1.628 -7.497 5.459 1.00 96.56 82 CYS A O 1
ATOM 669 N N . HIS A 1 83 ? 0.947 -5.367 5.206 1.00 96.75 83 HIS A N 1
ATOM 670 C CA . HIS A 1 83 ? 0.960 -5.375 3.750 1.00 96.75 83 HIS A CA 1
ATOM 671 C C . HIS A 1 83 ? 1.909 -4.293 3.260 1.00 96.75 83 HIS A C 1
ATOM 673 O O . HIS A 1 83 ? 1.710 -3.125 3.585 1.00 96.75 83 HIS A O 1
ATOM 679 N N . ILE A 1 84 ? 2.925 -4.699 2.498 1.00 97.56 84 ILE A N 1
ATOM 680 C CA . ILE A 1 84 ? 3.936 -3.813 1.917 1.00 97.56 84 ILE A CA 1
ATOM 681 C C . ILE A 1 84 ? 3.589 -3.582 0.449 1.00 97.56 84 ILE A C 1
ATOM 683 O O . ILE A 1 84 ? 3.232 -4.519 -0.267 1.00 97.56 84 ILE A O 1
ATOM 687 N N . PHE A 1 85 ? 3.714 -2.335 0.016 1.00 98.19 85 PHE A N 1
ATOM 688 C CA . PHE A 1 85 ? 3.445 -1.880 -1.337 1.00 98.19 85 PHE A CA 1
ATOM 689 C C . PHE A 1 85 ? 4.581 -0.987 -1.817 1.00 98.19 85 PHE A C 1
ATOM 691 O O . PHE A 1 85 ? 5.275 -0.350 -1.023 1.00 98.19 85 PHE A O 1
ATOM 698 N N . ALA A 1 86 ? 4.712 -0.907 -3.132 1.00 97.81 86 ALA A N 1
ATOM 699 C CA . ALA A 1 86 ? 5.555 0.052 -3.815 1.00 97.81 86 ALA A CA 1
ATOM 700 C C . ALA A 1 86 ? 4.687 0.886 -4.759 1.00 97.81 86 ALA A C 1
ATOM 702 O O . ALA A 1 86 ? 3.685 0.394 -5.283 1.00 97.81 86 ALA A O 1
ATOM 703 N N . GLU A 1 87 ? 5.068 2.143 -4.967 1.00 97.75 87 GLU A N 1
ATOM 704 C CA . GLU A 1 87 ? 4.485 2.973 -6.021 1.00 97.75 87 GLU A CA 1
ATOM 705 C C . GLU A 1 87 ? 4.588 2.274 -7.384 1.00 97.75 87 GLU A C 1
ATOM 707 O O . GLU A 1 87 ? 5.602 1.660 -7.721 1.00 97.75 87 GLU A O 1
ATOM 712 N N . LEU A 1 88 ? 3.527 2.391 -8.178 1.00 96.56 88 LEU A N 1
ATOM 713 C CA . LEU A 1 88 ? 3.502 1.921 -9.561 1.00 96.56 88 LEU A CA 1
ATOM 714 C C . LEU A 1 88 ? 3.231 3.092 -10.502 1.00 96.56 88 LEU A C 1
ATOM 716 O O . LEU A 1 88 ? 3.993 3.319 -11.435 1.00 96.56 88 LEU A O 1
ATOM 720 N N . GLU A 1 89 ? 2.189 3.869 -10.214 1.00 94.88 89 GLU A N 1
ATOM 721 C CA . GLU A 1 89 ? 1.777 5.034 -10.993 1.00 94.88 89 GLU A CA 1
ATOM 722 C C . GLU A 1 89 ? 2.288 6.331 -10.357 1.00 94.88 89 GLU A C 1
ATOM 724 O O . GLU A 1 89 ? 2.131 6.545 -9.156 1.00 94.88 89 GLU A O 1
ATOM 729 N N . THR A 1 90 ? 2.841 7.236 -11.168 1.00 93.31 90 THR A N 1
ATOM 730 C CA . THR A 1 90 ? 3.376 8.527 -10.692 1.00 93.31 90 THR A CA 1
ATOM 731 C C . THR A 1 90 ? 2.316 9.416 -10.045 1.00 93.31 90 THR A C 1
ATOM 733 O O . THR A 1 90 ? 2.630 10.172 -9.132 1.00 93.31 90 THR A O 1
ATOM 736 N N . GLU A 1 91 ? 1.065 9.320 -10.502 1.00 95.44 91 GLU A N 1
ATOM 737 C CA . GLU A 1 91 ? -0.051 10.139 -10.005 1.00 95.44 91 GLU A CA 1
ATOM 738 C C . GLU A 1 91 ? -0.602 9.645 -8.658 1.00 95.44 91 GLU A C 1
ATOM 740 O O . GLU A 1 91 ? -1.434 10.310 -8.042 1.00 95.44 91 GLU A O 1
ATOM 745 N N . GLN A 1 92 ? -0.151 8.478 -8.185 1.00 95.25 92 GLN A N 1
ATOM 746 C CA . GLN A 1 92 ? -0.616 7.855 -6.946 1.00 95.25 92 GLN A CA 1
ATOM 747 C C . GLN A 1 92 ? 0.547 7.646 -5.960 1.00 95.25 92 GLN A C 1
ATOM 749 O O . GLN A 1 92 ? 0.923 6.507 -5.671 1.00 95.25 92 GLN A O 1
ATOM 754 N N . PRO A 1 93 ? 1.140 8.729 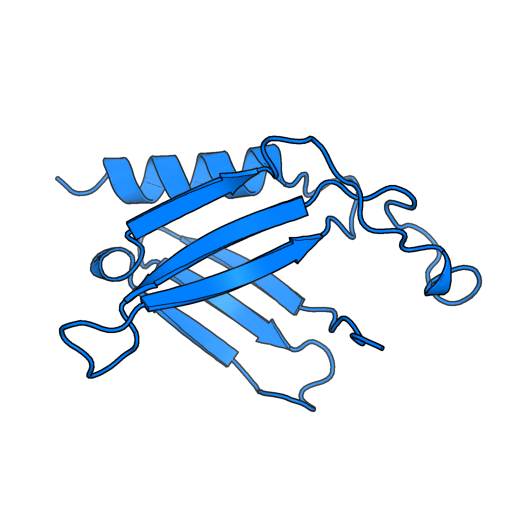-5.421 1.00 97.19 93 PRO A N 1
ATOM 755 C CA . PRO A 1 93 ? 2.303 8.624 -4.551 1.00 97.19 93 PRO A CA 1
ATOM 756 C C . PRO A 1 93 ? 1.956 7.967 -3.210 1.00 97.19 93 PRO A C 1
ATOM 758 O O . PRO A 1 93 ? 0.921 8.250 -2.594 1.00 97.19 93 PRO A O 1
ATOM 761 N N . ALA A 1 94 ? 2.884 7.164 -2.695 1.00 98.25 94 ALA A N 1
ATOM 762 C CA . ALA A 1 94 ? 2.784 6.458 -1.421 1.00 98.25 94 ALA A CA 1
ATOM 763 C C . ALA A 1 94 ? 2.447 7.402 -0.257 1.00 98.25 94 ALA A C 1
ATOM 765 O O . ALA A 1 94 ? 1.637 7.075 0.609 1.00 98.25 94 ALA A O 1
ATOM 766 N N . THR A 1 95 ? 3.020 8.609 -0.263 1.00 98.12 95 THR A N 1
ATOM 767 C CA . THR A 1 95 ? 2.761 9.640 0.751 1.00 98.12 95 THR A CA 1
ATOM 768 C C . THR A 1 95 ? 1.289 10.047 0.788 1.00 98.12 95 THR A C 1
ATOM 770 O O . THR A 1 95 ? 0.715 10.170 1.868 1.00 98.12 95 THR A O 1
ATOM 773 N N . ALA A 1 96 ? 0.650 10.225 -0.374 1.00 97.69 96 ALA A N 1
ATOM 774 C CA . ALA A 1 96 ? -0.769 10.565 -0.428 1.00 97.69 96 ALA A CA 1
ATOM 775 C C . ALA A 1 96 ? -1.621 9.411 0.109 1.00 97.69 96 ALA A C 1
ATOM 777 O O . ALA A 1 96 ? -2.518 9.641 0.920 1.00 97.69 96 ALA A O 1
ATOM 778 N N . VAL A 1 97 ? -1.296 8.171 -0.271 1.00 97.75 97 VAL A N 1
ATOM 779 C CA . VAL A 1 97 ? -1.987 6.972 0.224 1.00 97.75 97 VAL A CA 1
ATOM 780 C C . VAL A 1 97 ? -1.903 6.876 1.750 1.00 97.75 97 VAL A C 1
ATOM 782 O O . VAL A 1 97 ? -2.936 6.751 2.409 1.00 97.75 97 VAL A O 1
ATOM 785 N N . VAL A 1 98 ? -0.703 6.999 2.324 1.00 98.31 98 VAL A N 1
ATOM 786 C CA . VAL A 1 98 ? -0.496 6.980 3.782 1.00 98.31 98 VAL A CA 1
ATOM 787 C C . VAL A 1 98 ? -1.275 8.108 4.462 1.00 98.31 98 VAL A C 1
ATOM 789 O O . VAL A 1 98 ? -1.972 7.854 5.442 1.00 98.31 98 VAL A O 1
ATOM 792 N N . ASN A 1 99 ? -1.248 9.327 3.918 1.00 97.56 99 ASN A N 1
ATOM 793 C CA . ASN A 1 99 ? -2.006 10.457 4.463 1.00 97.56 99 ASN A CA 1
ATOM 794 C C . ASN A 1 99 ? -3.519 10.201 4.462 1.00 97.56 99 ASN A C 1
ATOM 796 O O . ASN A 1 99 ? -4.194 10.506 5.449 1.00 97.56 99 ASN A O 1
ATOM 800 N N . PHE A 1 100 ? -4.064 9.612 3.393 1.00 97.31 100 PHE A N 1
ATOM 801 C CA . PHE A 1 100 ? -5.478 9.241 3.343 1.00 97.31 100 PHE A CA 1
ATOM 802 C C . PHE A 1 100 ? -5.831 8.183 4.389 1.00 97.31 100 PHE A C 1
ATOM 804 O O . PHE A 1 100 ? -6.861 8.319 5.052 1.00 97.31 100 PHE A O 1
ATOM 811 N N . ILE A 1 101 ? -4.982 7.167 4.581 1.00 97.81 101 ILE A N 1
ATOM 812 C CA . ILE A 1 101 ? -5.196 6.145 5.617 1.00 97.81 101 ILE A CA 1
ATOM 813 C C . ILE A 1 101 ? -5.201 6.796 7.002 1.00 97.81 101 ILE A C 1
ATOM 815 O O . ILE A 1 101 ? -6.158 6.620 7.755 1.00 97.81 101 ILE A O 1
ATOM 819 N N . THR A 1 102 ? -4.189 7.609 7.312 1.00 96.31 102 THR A N 1
ATOM 820 C CA . THR A 1 102 ? -4.076 8.316 8.594 1.00 96.31 102 THR A CA 1
ATOM 821 C C . THR A 1 102 ? -5.285 9.213 8.850 1.00 96.31 102 THR A C 1
ATOM 823 O O . THR A 1 102 ? -5.860 9.175 9.936 1.00 96.31 102 THR A O 1
ATOM 826 N N . LYS A 1 103 ? -5.744 9.964 7.841 1.00 96.06 103 LYS A N 1
ATOM 827 C CA . LYS A 1 103 ? -6.936 10.818 7.950 1.00 96.06 103 LYS A CA 1
ATOM 828 C C . LYS A 1 103 ? -8.193 10.009 8.274 1.00 96.06 103 LYS A C 1
ATOM 830 O O . LYS A 1 103 ? -8.959 10.395 9.153 1.00 96.06 103 LYS A O 1
ATOM 835 N N . VAL A 1 104 ? -8.399 8.883 7.593 1.00 95.56 104 VAL A N 1
ATOM 836 C CA . VAL A 1 104 ? -9.534 7.986 7.853 1.00 95.56 104 VAL A CA 1
ATOM 837 C C . VAL A 1 104 ? -9.446 7.366 9.251 1.00 95.56 104 VAL A C 1
ATOM 839 O O . VAL A 1 104 ? -10.459 7.258 9.938 1.00 95.56 104 VAL A O 1
ATOM 842 N N . MET A 1 105 ? -8.244 7.007 9.708 1.00 94.19 105 MET A N 1
ATOM 843 C CA . MET A 1 105 ? -8.027 6.505 11.067 1.00 94.19 105 MET A CA 1
ATOM 844 C C . MET A 1 105 ? -8.287 7.574 12.138 1.00 94.19 105 MET A C 1
ATOM 846 O O . MET A 1 105 ? -8.790 7.241 13.205 1.00 94.19 105 MET A O 1
ATOM 850 N N . MET A 1 106 ? -7.973 8.844 11.876 1.00 90.88 106 MET A N 1
ATOM 851 C CA . MET A 1 106 ? -8.230 9.953 12.807 1.00 90.88 106 MET A CA 1
ATOM 852 C C . MET A 1 106 ? -9.700 10.383 12.838 1.00 90.88 106 MET A C 1
ATOM 854 O O . MET A 1 106 ? -10.190 10.801 13.882 1.00 90.88 106 MET A O 1
ATOM 858 N N . GLY A 1 107 ? -10.421 10.240 11.722 1.00 84.38 107 GLY A N 1
ATOM 859 C CA . GLY A 1 107 ? -11.858 10.521 11.623 1.00 84.38 107 GLY A CA 1
ATOM 860 C C . GLY A 1 107 ? -12.756 9.559 12.411 1.00 84.38 107 GLY A C 1
ATOM 861 O O . GLY A 1 107 ? -13.972 9.642 12.293 1.00 84.38 107 GLY A O 1
ATOM 862 N N . ARG A 1 108 ? -12.177 8.647 13.203 1.00 67.25 108 ARG A N 1
ATOM 863 C CA . ARG A 1 108 ? -12.871 7.784 14.167 1.00 67.25 108 ARG A CA 1
ATOM 864 C C . ARG A 1 108 ? -13.358 8.626 15.355 1.00 67.25 108 ARG A C 1
ATOM 866 O O . ARG A 1 108 ? -12.796 8.534 16.446 1.00 67.25 108 ARG A O 1
ATOM 873 N N . ARG A 1 109 ? -14.358 9.473 15.140 1.00 51.38 109 ARG A N 1
ATOM 874 C CA . ARG A 1 109 ? -15.171 10.059 16.208 1.00 51.38 109 ARG A CA 1
ATOM 875 C C . ARG A 1 109 ? -16.630 9.770 15.930 1.00 51.38 109 ARG A C 1
ATOM 877 O O . ARG A 1 109 ? -17.046 10.012 14.778 1.00 51.38 109 ARG A O 1
#

Organism: Wuchereria bancrofti (NCBI:txid6293)

Radius of gyration: 14.37 Å; chains: 1; bounding box: 30×26×41 Å

Foldseek 3Di:
DDDDFDWDWDQDLQFIKTAGPVCPPHGIDTAGLVFWDAKDWDPVQQFDAPCVCVPVDDAFDRRWTKMKIKGHDVPDPPDIDIDMDTGTHPVDHSVVVRVSSVVSNVPPD

Secondary structure (DSSP, 8-state):
------EEEEEETTEEEEEESS-SS-SEEEEEGGGEEEEEE-TT--EEE-GGGTTT-SS--SEEEEEEEEEEPTT-SS-EEEEEEE--STTS-HHHHHHHHHHHHHT--